Protein AF-A0A7X1PF49-F1 (afdb_monomer_lite)

Secondary structure (DSSP, 8-state):
--HHHHH-GGGHHHHHHHIIIIIHHHHHHHHHT-HHHHHHHHHHHHHHHHHHHHHTT-TT------SS--TTS--SPP-

Foldseek 3Di:
DPPVCVVVVVCVVVVVCLCPPQVVQLVVCVVVVPVVSNVVSVVVSQVSVLVVCVVVVNNVDHDDDDPDDDPPDDPDDDD

pLDDT: mean 92.77, std 6.14, range [61.16, 98.44]

Radius of gyration: 15.33 Å; chains: 1; bounding box: 33×31×41 Å

Sequence (79 aa):
MLRGAFTRPAYEQDLKSFVEDFLSKVGDAVQKRDFDVFETAFSEMVAMANEFHEGVDHGFIVWQLPDFPPPDLDLTPKS

Structure (mmCIF, N/CA/C/O backbone):
data_AF-A0A7X1PF49-F1
#
_entry.id   AF-A0A7X1PF49-F1
#
loop_
_atom_site.group_PDB
_atom_site.id
_atom_site.type_symbol
_atom_site.label_atom_id
_atom_site.label_alt_id
_atom_site.label_comp_id
_atom_site.label_asym_id
_atom_site.label_entity_id
_atom_site.label_seq_id
_atom_site.pdbx_PDB_ins_code
_atom_site.Cartn_x
_atom_site.Cartn_y
_atom_site.Cartn_z
_atom_site.occupancy
_atom_site.B_iso_or_equiv
_atom_site.auth_seq_id
_atom_site.auth_comp_id
_atom_site.auth_asym_id
_atom_site.auth_atom_id
_atom_site.pdbx_PDB_model_num
ATOM 1 N N . MET A 1 1 ? 13.239 13.499 0.132 1.00 61.16 1 MET A N 1
ATOM 2 C CA . MET A 1 1 ? 13.410 12.395 -0.835 1.00 61.16 1 MET A CA 1
ATOM 3 C C . MET A 1 1 ? 12.773 11.149 -0.245 1.00 61.16 1 MET A C 1
ATOM 5 O O . MET A 1 1 ? 13.029 10.860 0.923 1.00 61.16 1 MET A O 1
ATOM 9 N N . LEU A 1 2 ? 11.912 10.459 -0.996 1.00 79.19 2 LEU A N 1
ATOM 10 C CA . LEU A 1 2 ? 11.337 9.184 -0.559 1.00 79.19 2 LEU A CA 1
ATOM 11 C C . LEU A 1 2 ? 12.468 8.164 -0.389 1.00 79.19 2 LEU A C 1
ATOM 13 O O . LEU A 1 2 ? 13.306 8.022 -1.276 1.00 79.19 2 LEU A O 1
ATOM 17 N N . ARG A 1 3 ? 12.517 7.455 0.747 1.00 80.44 3 ARG A N 1
ATOM 18 C CA . ARG A 1 3 ? 13.608 6.498 1.027 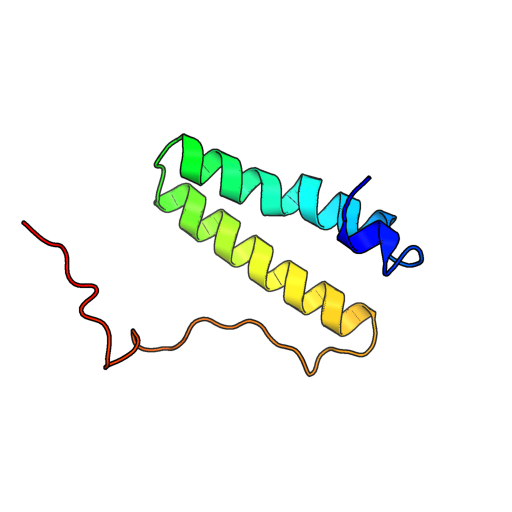1.00 80.44 3 ARG A CA 1
ATOM 19 C C . ARG A 1 3 ? 13.689 5.386 -0.028 1.00 80.44 3 ARG A C 1
ATOM 21 O O . ARG A 1 3 ? 14.789 4.948 -0.344 1.00 80.44 3 ARG A O 1
ATOM 28 N N . GLY A 1 4 ? 12.552 4.987 -0.604 1.00 80.88 4 GLY A N 1
ATOM 29 C CA . GLY A 1 4 ? 12.504 4.045 -1.726 1.00 80.88 4 GLY A CA 1
ATOM 30 C C . GLY A 1 4 ? 13.162 4.591 -2.998 1.00 80.88 4 GLY A C 1
ATOM 31 O O . GLY A 1 4 ? 13.928 3.880 -3.637 1.00 80.88 4 GLY A O 1
ATOM 32 N N . ALA A 1 5 ? 12.960 5.873 -3.319 1.00 88.62 5 ALA A N 1
ATOM 33 C CA . ALA A 1 5 ? 13.558 6.502 -4.499 1.00 88.62 5 ALA A CA 1
ATOM 34 C C . ALA A 1 5 ? 15.090 6.594 -4.402 1.00 88.62 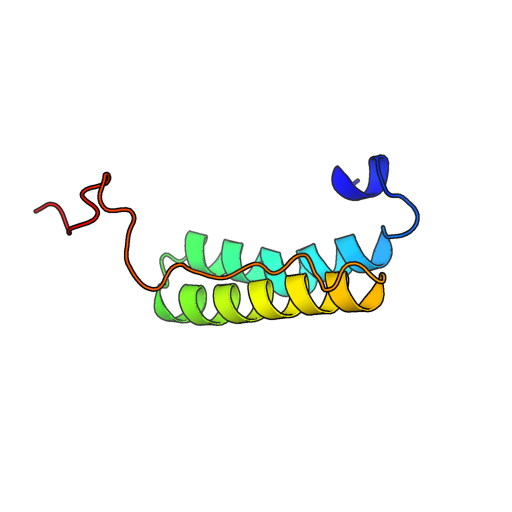5 ALA A C 1
ATOM 36 O O . ALA A 1 5 ? 15.778 6.515 -5.411 1.00 88.62 5 ALA A O 1
ATOM 37 N N . PHE A 1 6 ? 15.652 6.683 -3.191 1.00 90.25 6 PHE A N 1
ATOM 38 C CA . PHE A 1 6 ? 17.107 6.660 -3.010 1.00 90.25 6 PHE A CA 1
ATOM 39 C C . PHE A 1 6 ? 17.737 5.324 -3.442 1.00 90.25 6 PHE A C 1
ATOM 41 O O . PHE A 1 6 ? 18.792 5.313 -4.071 1.00 90.25 6 PHE A O 1
ATOM 48 N N . THR A 1 7 ? 17.103 4.190 -3.127 1.00 90.81 7 THR A N 1
ATOM 49 C CA . THR A 1 7 ? 17.615 2.855 -3.493 1.00 90.81 7 THR A CA 1
ATOM 50 C C . THR A 1 7 ? 17.109 2.367 -4.851 1.00 90.81 7 THR A C 1
ATOM 52 O O . THR A 1 7 ? 17.619 1.370 -5.373 1.00 90.81 7 THR A O 1
ATOM 55 N N . ARG A 1 8 ? 16.099 3.037 -5.418 1.00 88.88 8 ARG A N 1
ATOM 56 C CA . ARG A 1 8 ? 15.454 2.721 -6.699 1.00 88.88 8 ARG A CA 1
ATOM 57 C C . ARG A 1 8 ? 15.115 4.000 -7.488 1.00 88.88 8 ARG A C 1
ATOM 59 O O . ARG A 1 8 ? 13.943 4.270 -7.744 1.00 88.88 8 ARG A O 1
ATOM 66 N N . PRO A 1 9 ? 16.121 4.785 -7.903 1.00 93.50 9 PRO A N 1
ATOM 67 C CA . PRO A 1 9 ? 15.888 6.087 -8.535 1.00 93.50 9 PRO A CA 1
ATOM 68 C C . PRO A 1 9 ? 15.127 5.996 -9.864 1.00 93.50 9 PRO A C 1
ATOM 70 O O . PRO A 1 9 ? 14.392 6.912 -10.209 1.00 93.50 9 PRO A O 1
ATOM 73 N N . ALA A 1 10 ? 15.234 4.872 -10.583 1.00 93.19 10 ALA A N 1
ATOM 74 C CA . ALA A 1 10 ? 14.496 4.642 -11.827 1.00 93.19 10 ALA A CA 1
ATOM 75 C C . ALA A 1 10 ? 12.962 4.651 -11.654 1.00 93.19 10 ALA A C 1
ATOM 77 O O . ALA A 1 10 ? 12.259 4.898 -12.625 1.00 93.19 10 ALA A O 1
ATOM 78 N N . TYR A 1 11 ? 12.460 4.423 -10.435 1.00 91.81 11 TYR A N 1
ATOM 79 C CA . TYR A 1 11 ? 11.027 4.380 -10.119 1.00 91.81 11 TYR A CA 1
ATOM 80 C C . TYR A 1 11 ? 10.584 5.576 -9.267 1.00 91.81 11 TYR A C 1
ATOM 82 O O . TYR A 1 11 ? 9.551 5.518 -8.609 1.00 91.81 11 TYR A O 1
ATOM 90 N N . GLU A 1 12 ? 11.372 6.657 -9.204 1.00 94.06 12 GLU A N 1
ATOM 91 C CA . GLU A 1 12 ? 11.076 7.797 -8.325 1.00 94.06 12 GLU A CA 1
ATOM 92 C C . GLU A 1 12 ? 9.685 8.391 -8.578 1.00 94.06 12 GLU A C 1
ATOM 94 O O . GLU A 1 12 ? 8.975 8.694 -7.618 1.00 94.06 12 GLU A O 1
ATOM 99 N N . GLN A 1 13 ? 9.283 8.520 -9.844 1.00 92.56 13 GLN A N 1
ATOM 100 C CA . GLN A 1 13 ? 7.980 9.078 -10.196 1.00 92.56 13 GLN A CA 1
ATOM 101 C C . GLN A 1 13 ? 6.832 8.152 -9.782 1.00 92.56 13 GLN A C 1
ATOM 103 O O . GLN A 1 13 ? 5.893 8.624 -9.145 1.00 92.56 13 GLN A O 1
ATOM 108 N N . ASP A 1 14 ? 6.935 6.850 -10.059 1.00 92.81 14 ASP A N 1
ATOM 109 C CA . ASP A 1 14 ? 5.917 5.871 -9.660 1.00 92.81 14 ASP A CA 1
ATOM 110 C C . ASP A 1 14 ? 5.799 5.806 -8.135 1.00 92.81 14 ASP A C 1
ATOM 112 O O . ASP A 1 14 ? 4.704 5.866 -7.585 1.00 92.81 14 ASP A O 1
ATOM 116 N N . LEU A 1 15 ? 6.928 5.793 -7.418 1.00 93.56 15 LEU A N 1
ATOM 117 C CA . LEU A 1 15 ? 6.948 5.827 -5.953 1.00 93.56 15 LEU A CA 1
ATOM 118 C C . LEU A 1 15 ? 6.339 7.116 -5.393 1.00 93.56 15 LEU A C 1
ATOM 120 O O . LEU A 1 15 ? 5.685 7.081 -4.351 1.00 93.56 15 LEU A O 1
ATOM 124 N N . LYS A 1 16 ? 6.559 8.253 -6.058 1.00 94.25 16 LYS A N 1
ATOM 125 C CA . LYS A 1 16 ? 5.956 9.528 -5.669 1.00 94.25 16 LYS A CA 1
ATOM 126 C C . LYS A 1 16 ? 4.443 9.490 -5.849 1.00 94.25 16 LYS A C 1
ATOM 128 O O . LYS A 1 16 ? 3.737 9.769 -4.884 1.00 94.25 16 LYS A O 1
ATOM 133 N N . SER A 1 17 ? 3.968 9.076 -7.021 1.00 93.25 17 SER A N 1
ATOM 134 C CA . SER A 1 17 ? 2.540 8.907 -7.298 1.00 93.25 17 SER A CA 1
ATOM 135 C C . SER A 1 17 ? 1.896 7.903 -6.341 1.00 93.25 17 SER A C 1
ATOM 137 O O . SER A 1 17 ? 0.858 8.198 -5.763 1.00 93.25 17 SER A O 1
ATOM 139 N N . PHE A 1 18 ? 2.550 6.775 -6.040 1.00 94.81 18 PHE A N 1
ATOM 140 C CA . PHE A 1 18 ? 2.042 5.815 -5.055 1.00 94.81 18 PHE A CA 1
ATOM 141 C C . PHE A 1 18 ? 1.776 6.463 -3.689 1.00 94.81 18 PHE A C 1
ATOM 143 O O . PHE A 1 18 ? 0.733 6.257 -3.063 1.00 94.81 18 PHE A O 1
ATOM 150 N N . VAL A 1 19 ? 2.743 7.254 -3.217 1.00 94.81 19 VAL A N 1
ATOM 151 C CA . VAL A 1 19 ? 2.663 7.898 -1.907 1.00 94.81 19 VAL A CA 1
ATOM 152 C C . VAL A 1 19 ? 1.621 9.015 -1.893 1.00 94.81 19 VAL A C 1
ATOM 154 O O . VAL A 1 19 ? 0.844 9.103 -0.943 1.00 94.81 19 VAL A O 1
ATOM 157 N N . GLU A 1 20 ? 1.611 9.862 -2.919 1.00 95.50 20 GLU A N 1
ATOM 158 C CA . GLU A 1 20 ? 0.732 11.031 -3.001 1.00 95.50 20 GLU A CA 1
ATOM 159 C C . GLU A 1 20 ? -0.724 10.646 -3.282 1.00 95.50 20 GLU A C 1
ATOM 161 O O . GLU A 1 20 ? -1.618 11.221 -2.661 1.00 95.50 20 GLU A O 1
ATOM 166 N N . ASP A 1 21 ? -0.964 9.647 -4.132 1.00 95.94 21 ASP A N 1
ATOM 167 C CA . ASP A 1 21 ? -2.302 9.340 -4.649 1.00 95.94 21 ASP A CA 1
ATOM 168 C C . ASP A 1 21 ? -3.016 8.212 -3.888 1.00 95.94 21 ASP A C 1
ATOM 170 O O . ASP A 1 21 ? -4.252 8.157 -3.903 1.00 95.94 21 ASP A O 1
ATOM 174 N N . PHE A 1 22 ? -2.273 7.330 -3.203 1.00 97.50 22 PHE A N 1
ATOM 175 C CA . PHE A 1 22 ? -2.844 6.156 -2.524 1.00 97.50 22 PHE A CA 1
ATOM 176 C C . PHE A 1 22 ? -2.475 6.079 -1.039 1.00 97.50 22 PHE A C 1
ATOM 178 O O . PHE A 1 22 ? -3.368 6.060 -0.190 1.00 97.50 22 PHE A O 1
ATOM 185 N N . LEU A 1 23 ? -1.183 6.098 -0.687 1.00 96.25 23 LEU A N 1
ATOM 186 C CA . LEU A 1 23 ? -0.768 5.952 0.719 1.00 96.25 23 LEU A CA 1
ATOM 187 C C . LEU A 1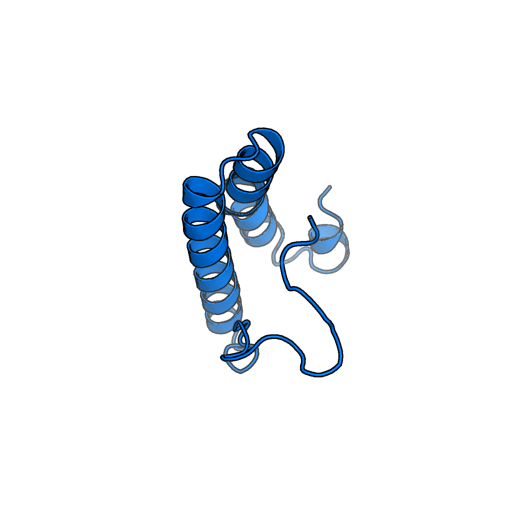 23 ? -1.238 7.122 1.601 1.00 96.25 23 LEU A C 1
ATOM 189 O O . LEU A 1 23 ? -1.594 6.919 2.764 1.00 96.25 23 LEU A O 1
ATOM 193 N N . SER A 1 24 ? -1.252 8.342 1.059 1.00 97.06 24 SER A N 1
ATOM 194 C CA . SER A 1 24 ? -1.739 9.541 1.753 1.00 97.06 24 SER A CA 1
ATOM 195 C C . SER A 1 24 ? -3.196 9.391 2.210 1.00 97.0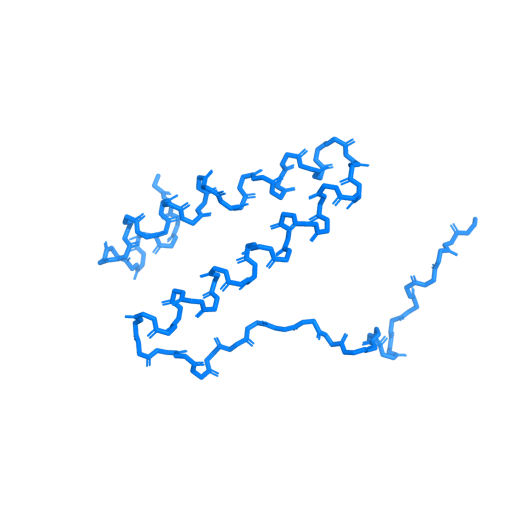6 24 SER A C 1
ATOM 197 O O . SER A 1 24 ? -3.500 9.668 3.369 1.00 97.06 24 SER A O 1
ATOM 199 N N . LYS A 1 25 ? -4.077 8.858 1.349 1.00 98.06 25 LYS A N 1
ATOM 200 C CA . LYS A 1 25 ? -5.504 8.640 1.635 1.00 98.06 25 LYS A CA 1
ATOM 201 C C . LYS A 1 25 ? -5.709 7.668 2.792 1.00 98.06 25 LYS A C 1
ATOM 203 O O . LYS A 1 25 ? -6.538 7.918 3.666 1.00 98.06 25 LYS A O 1
ATOM 208 N N . VAL A 1 26 ? -4.920 6.593 2.829 1.00 98.25 26 VAL A N 1
ATOM 209 C CA . VAL A 1 26 ? -4.914 5.647 3.954 1.00 98.25 26 VAL A CA 1
ATOM 210 C C . VAL A 1 26 ? -4.507 6.368 5.241 1.00 98.25 26 VAL A C 1
ATOM 212 O O . VAL A 1 26 ? -5.186 6.250 6.261 1.00 98.25 26 VAL A O 1
ATOM 215 N N . GLY A 1 27 ? -3.435 7.165 5.190 1.00 98.00 27 GLY A N 1
ATOM 216 C CA . GLY A 1 27 ? -2.973 7.967 6.324 1.00 98.00 27 GLY A CA 1
ATOM 217 C C . GLY A 1 27 ? -4.029 8.949 6.841 1.00 98.00 27 GLY A C 1
ATOM 218 O O . GLY A 1 27 ? -4.235 9.045 8.053 1.00 98.00 27 GLY A O 1
ATOM 219 N N . ASP A 1 28 ? -4.737 9.630 5.943 1.00 98.31 28 ASP A N 1
ATOM 220 C CA . ASP A 1 28 ? -5.809 10.567 6.286 1.00 98.31 28 ASP A CA 1
ATOM 221 C C . ASP A 1 28 ? -6.997 9.866 6.957 1.00 98.31 28 ASP A C 1
ATOM 223 O O . ASP A 1 28 ? -7.542 10.378 7.940 1.00 98.31 28 ASP A O 1
ATOM 227 N N . ALA A 1 29 ? -7.387 8.687 6.464 1.00 98.44 29 ALA A N 1
ATOM 228 C CA . ALA A 1 29 ? -8.450 7.882 7.063 1.00 98.44 29 ALA A CA 1
ATOM 229 C C . ALA A 1 29 ? -8.080 7.421 8.483 1.00 98.44 29 ALA A C 1
ATOM 231 O O . ALA A 1 29 ? -8.879 7.556 9.415 1.00 98.44 29 ALA A O 1
ATOM 232 N N . VAL A 1 30 ? -6.830 6.980 8.681 1.00 98.25 30 VAL A N 1
ATOM 233 C CA . VAL A 1 30 ? -6.296 6.614 10.005 1.00 98.25 30 VAL A CA 1
ATOM 234 C C . VAL A 1 30 ? -6.329 7.806 10.962 1.00 98.25 30 VAL A C 1
ATOM 236 O O . VAL A 1 30 ? -6.782 7.666 12.100 1.00 98.25 30 VAL A O 1
ATOM 239 N N . GLN A 1 31 ? -5.895 8.991 10.520 1.00 98.38 31 GLN A N 1
ATOM 240 C CA . GLN A 1 31 ? -5.921 10.201 11.353 1.00 98.38 31 GLN A CA 1
ATOM 241 C C . GLN A 1 31 ? -7.343 10.578 11.782 1.00 98.38 31 GLN A C 1
ATOM 243 O O . GLN A 1 31 ? -7.553 10.994 12.923 1.00 98.38 31 GLN A O 1
ATOM 248 N N . LYS A 1 32 ? -8.322 10.396 10.891 1.00 98.25 32 LYS A N 1
ATOM 249 C CA . LYS A 1 32 ? -9.743 10.662 11.157 1.00 98.25 32 LYS A CA 1
ATOM 250 C C . LYS A 1 32 ? -10.439 9.549 11.941 1.00 98.25 32 LYS A C 1
ATOM 252 O O . LYS A 1 32 ? -11.551 9.771 12.410 1.00 98.25 32 LYS A O 1
ATOM 257 N N . ARG A 1 33 ? -9.787 8.393 12.123 1.00 97.62 33 ARG A N 1
ATOM 258 C CA . ARG A 1 33 ? -10.381 7.171 12.697 1.00 97.62 33 ARG A CA 1
ATOM 259 C C . ARG A 1 33 ? -11.641 6.732 11.944 1.00 97.62 33 ARG A C 1
ATOM 261 O O . ARG A 1 33 ? -12.594 6.251 12.551 1.00 97.62 33 ARG A O 1
ATOM 268 N N . ASP A 1 34 ? -11.635 6.930 10.632 1.00 98.19 34 ASP A N 1
ATOM 269 C CA . ASP A 1 34 ? -12.744 6.605 9.743 1.00 98.19 34 ASP A CA 1
ATOM 270 C C . ASP A 1 34 ? -12.479 5.238 9.105 1.00 98.19 34 ASP A C 1
ATOM 272 O O . ASP A 1 34 ? -11.638 5.116 8.211 1.00 98.19 34 ASP A O 1
ATOM 276 N N . PHE A 1 35 ? -13.126 4.198 9.637 1.00 95.81 35 PHE A N 1
ATOM 277 C CA . PHE A 1 35 ? -12.864 2.825 9.211 1.00 95.81 35 PHE A CA 1
ATOM 278 C C . PHE A 1 35 ? -13.380 2.544 7.797 1.00 95.81 35 PHE A C 1
ATOM 280 O O . PHE A 1 35 ? -12.674 1.907 7.023 1.00 95.81 35 PHE A O 1
ATOM 287 N N . ASP A 1 36 ? -14.548 3.069 7.429 1.00 97.88 36 ASP A N 1
ATOM 288 C CA . ASP A 1 36 ? -15.152 2.813 6.116 1.00 97.88 36 ASP A CA 1
ATOM 289 C C . ASP A 1 36 ? -14.299 3.435 4.995 1.00 97.88 36 ASP A C 1
ATOM 291 O O . ASP A 1 36 ? -14.022 2.814 3.960 1.00 97.88 36 ASP A O 1
ATOM 295 N N . VAL A 1 37 ? -13.805 4.658 5.226 1.00 98.12 37 VAL A N 1
ATOM 296 C CA . VAL A 1 37 ? -12.871 5.316 4.300 1.00 98.12 37 VAL A CA 1
ATOM 297 C C . VAL A 1 37 ? -11.519 4.604 4.293 1.00 98.12 37 VAL A C 1
ATOM 299 O O . VAL A 1 37 ? -10.911 4.465 3.230 1.00 98.12 37 VAL A O 1
ATOM 302 N N . PHE A 1 38 ? -11.048 4.131 5.450 1.00 98.25 38 PHE A N 1
ATOM 303 C CA . PHE A 1 38 ? -9.802 3.373 5.542 1.00 98.25 38 PHE A CA 1
ATOM 304 C C . PHE A 1 38 ? -9.869 2.080 4.729 1.00 98.25 38 PHE A C 1
ATOM 306 O O . PHE A 1 38 ? -8.958 1.824 3.949 1.00 98.25 38 PHE A O 1
ATOM 313 N N . GLU A 1 39 ? -10.931 1.290 4.879 1.00 97.06 39 GLU A N 1
ATOM 314 C CA . GLU A 1 39 ? -11.089 0.004 4.195 1.00 97.06 39 GLU A CA 1
ATOM 315 C C . GLU A 1 39 ? -11.076 0.179 2.671 1.00 97.06 39 GLU A C 1
ATOM 317 O O . GLU A 1 39 ? -10.362 -0.536 1.960 1.00 97.06 39 GLU A O 1
ATOM 322 N N . THR A 1 40 ? -11.787 1.197 2.179 1.00 97.94 40 THR A N 1
ATOM 323 C CA . THR A 1 40 ? -11.814 1.540 0.752 1.00 97.94 40 THR A CA 1
ATOM 324 C C . THR A 1 40 ? -10.431 1.978 0.263 1.00 97.94 40 THR A C 1
ATOM 326 O O . THR A 1 40 ? -9.890 1.396 -0.679 1.00 97.94 40 THR A O 1
ATOM 329 N N . ALA A 1 41 ? -9.811 2.956 0.934 1.00 98.06 41 ALA A N 1
ATOM 330 C CA . ALA A 1 41 ? -8.507 3.491 0.538 1.00 98.06 41 ALA A CA 1
ATOM 331 C C . ALA A 1 41 ? -7.390 2.437 0.617 1.00 98.06 41 ALA A C 1
ATOM 333 O O . ALA A 1 41 ? -6.495 2.410 -0.227 1.00 98.06 41 ALA A O 1
ATOM 334 N N . PHE A 1 42 ? -7.436 1.558 1.620 1.00 97.19 42 PHE A N 1
ATOM 335 C CA . PHE A 1 42 ? -6.473 0.474 1.784 1.00 97.19 42 PHE A CA 1
ATOM 336 C C . PHE A 1 42 ? -6.599 -0.553 0.657 1.00 97.19 42 PHE A C 1
ATOM 338 O O . PHE A 1 42 ? -5.586 -0.946 0.079 1.00 97.19 42 PHE A O 1
ATOM 345 N N . SER A 1 43 ? -7.827 -0.940 0.303 1.00 96.62 43 SER A N 1
ATOM 346 C CA . SER A 1 43 ? -8.082 -1.880 -0.793 1.00 96.62 43 SER A CA 1
ATOM 347 C C . SER A 1 43 ? -7.592 -1.332 -2.138 1.00 96.62 43 SER A C 1
ATOM 349 O O . SER A 1 43 ? -6.900 -2.038 -2.871 1.00 96.62 43 SER A O 1
ATOM 351 N N . GLU A 1 44 ? -7.866 -0.055 -2.430 1.00 97.25 44 GLU A N 1
ATOM 352 C CA . GLU A 1 44 ? -7.352 0.628 -3.628 1.00 97.25 44 GLU A CA 1
ATOM 353 C C . GLU A 1 44 ? -5.818 0.689 -3.641 1.00 97.25 44 GLU A C 1
ATOM 355 O O . GLU A 1 44 ? -5.185 0.390 -4.653 1.00 97.25 44 GLU A O 1
ATOM 360 N N . MET A 1 45 ? -5.200 1.033 -2.508 1.00 97.69 45 MET A N 1
ATOM 361 C CA . MET A 1 45 ? -3.743 1.099 -2.389 1.00 97.69 45 MET A CA 1
ATOM 362 C C . MET A 1 45 ? -3.084 -0.268 -2.632 1.00 97.69 45 MET A C 1
ATOM 364 O O . MET A 1 45 ? -2.056 -0.335 -3.307 1.00 97.69 45 MET A O 1
ATOM 368 N N . VAL A 1 46 ? -3.658 -1.357 -2.105 1.00 97.12 46 VAL A N 1
ATOM 369 C CA . VAL A 1 46 ? -3.152 -2.721 -2.337 1.00 97.12 46 VAL A CA 1
ATOM 370 C C . VAL A 1 46 ? -3.285 -3.112 -3.807 1.00 97.12 46 VAL A C 1
ATOM 372 O O . VAL A 1 46 ? -2.327 -3.636 -4.375 1.00 97.12 46 VAL A O 1
ATOM 375 N N . ALA A 1 47 ? -4.426 -2.819 -4.439 1.00 96.50 47 ALA A N 1
ATOM 376 C CA . ALA A 1 47 ? -4.624 -3.079 -5.865 1.00 96.50 47 ALA A CA 1
ATOM 377 C C . ALA A 1 47 ? -3.552 -2.374 -6.713 1.00 96.50 47 ALA A C 1
ATOM 379 O O . ALA A 1 47 ? -2.875 -3.019 -7.510 1.00 96.50 47 ALA A O 1
ATOM 380 N N . MET A 1 48 ? -3.303 -1.090 -6.453 1.00 96.44 48 MET A N 1
ATOM 381 C CA . MET A 1 48 ? -2.289 -0.317 -7.177 1.00 96.44 48 MET A CA 1
ATOM 382 C C . MET A 1 48 ? -0.857 -0.782 -6.917 1.00 96.44 48 MET A C 1
ATOM 384 O O . MET A 1 48 ? -0.028 -0.760 -7.824 1.00 96.44 48 MET A O 1
ATOM 388 N N . ALA A 1 49 ? -0.545 -1.226 -5.696 1.00 95.25 49 ALA A N 1
ATOM 389 C CA . ALA A 1 49 ? 0.760 -1.814 -5.404 1.00 95.25 49 ALA A CA 1
ATOM 390 C C . ALA A 1 49 ? 1.004 -3.072 -6.256 1.00 95.25 49 ALA A C 1
ATOM 392 O O . ALA A 1 49 ? 2.106 -3.262 -6.773 1.00 95.25 49 ALA A O 1
ATOM 393 N N . ASN A 1 50 ? -0.028 -3.901 -6.434 1.00 97.00 50 ASN A N 1
ATOM 394 C CA . ASN A 1 50 ? 0.040 -5.092 -7.276 1.00 97.00 50 ASN A CA 1
ATOM 395 C C . ASN A 1 50 ? 0.150 -4.728 -8.769 1.00 97.00 50 ASN A C 1
ATOM 397 O O . ASN A 1 50 ? 1.006 -5.286 -9.453 1.00 97.00 50 ASN A O 1
ATOM 401 N N . GLU A 1 51 ? -0.611 -3.742 -9.258 1.00 95.94 51 GLU A N 1
ATOM 402 C CA . GLU A 1 51 ? -0.481 -3.241 -10.640 1.00 95.94 51 GLU A CA 1
ATOM 403 C C . GLU A 1 51 ? 0.930 -2.712 -10.936 1.00 95.94 51 GLU A C 1
ATOM 405 O O . GLU A 1 51 ? 1.498 -2.968 -11.999 1.00 95.94 51 GLU A O 1
ATOM 410 N N . PHE A 1 52 ? 1.547 -2.011 -9.981 1.00 93.88 52 PHE A N 1
ATOM 411 C CA . PHE A 1 52 ? 2.918 -1.524 -10.136 1.00 93.88 52 PHE A CA 1
ATOM 412 C C . PHE A 1 52 ? 3.927 -2.666 -10.229 1.00 93.88 52 PHE A C 1
ATOM 414 O O . PHE A 1 52 ? 4.861 -2.578 -11.024 1.00 93.88 52 PHE A O 1
ATOM 421 N N . HIS A 1 53 ? 3.740 -3.747 -9.468 1.00 94.94 53 HIS A N 1
ATOM 422 C CA . HIS A 1 53 ? 4.575 -4.939 -9.602 1.00 94.94 53 HIS A CA 1
ATOM 423 C C . HIS A 1 53 ? 4.411 -5.609 -10.969 1.00 94.94 53 HIS A C 1
ATOM 425 O O . HIS A 1 53 ? 5.413 -6.012 -11.563 1.00 94.94 53 HIS A O 1
ATOM 431 N N . GLU A 1 54 ? 3.190 -5.698 -11.498 1.00 94.75 54 GLU A N 1
ATOM 432 C CA . GLU A 1 54 ? 2.951 -6.203 -12.854 1.00 94.75 54 GLU A CA 1
ATOM 433 C C . GLU A 1 54 ? 3.665 -5.349 -13.911 1.00 94.75 54 GLU A C 1
ATOM 435 O O . GLU A 1 54 ? 4.375 -5.889 -14.762 1.00 94.75 54 GLU A O 1
ATOM 440 N N . GLY A 1 55 ? 3.562 -4.020 -13.810 1.00 92.38 55 GLY A N 1
ATOM 441 C CA . GLY A 1 55 ? 4.174 -3.076 -14.751 1.00 92.38 55 GLY A CA 1
ATOM 442 C C . GLY A 1 55 ? 5.704 -3.154 -14.845 1.00 92.38 55 GLY A C 1
ATOM 443 O O . GLY A 1 55 ? 6.274 -2.741 -15.855 1.00 92.38 55 GLY A O 1
ATOM 444 N N . VAL A 1 56 ? 6.374 -3.715 -13.830 1.00 91.00 56 VAL A N 1
ATOM 445 C CA . VAL A 1 56 ? 7.837 -3.896 -13.792 1.00 91.00 56 VAL A CA 1
ATOM 446 C C . VAL A 1 56 ? 8.279 -5.360 -13.910 1.00 91.00 56 VAL A C 1
ATOM 448 O O . VAL A 1 56 ? 9.393 -5.687 -13.501 1.00 91.00 56 VAL A O 1
ATOM 451 N N . ASP A 1 57 ? 7.428 -6.241 -14.446 1.00 92.56 57 ASP A N 1
ATOM 452 C CA . ASP A 1 57 ? 7.701 -7.680 -14.639 1.00 92.56 57 ASP A CA 1
ATOM 453 C C . ASP A 1 57 ? 7.951 -8.454 -13.324 1.00 92.56 57 ASP A C 1
ATOM 455 O O . ASP A 1 57 ? 8.662 -9.456 -13.262 1.00 92.56 57 ASP A O 1
ATOM 459 N N . HIS A 1 58 ? 7.346 -7.976 -12.234 1.00 93.06 58 HIS A N 1
ATOM 460 C CA . HIS A 1 58 ? 7.364 -8.606 -10.913 1.00 93.06 58 HIS A CA 1
ATOM 461 C C . HIS A 1 58 ? 5.956 -8.996 -10.437 1.00 93.06 58 HIS A C 1
ATOM 463 O O . HIS A 1 58 ? 5.726 -9.133 -9.237 1.00 93.06 58 HIS A O 1
ATOM 469 N N . GLY A 1 59 ? 5.014 -9.230 -11.359 1.00 92.81 59 GLY A N 1
ATOM 470 C CA . GLY A 1 59 ? 3.610 -9.557 -11.051 1.00 92.81 59 GLY A CA 1
ATOM 471 C C . GLY A 1 59 ? 3.397 -10.832 -10.219 1.00 92.81 59 GLY A C 1
ATOM 472 O O . GLY A 1 59 ? 2.314 -11.068 -9.701 1.00 92.81 59 GLY A O 1
ATOM 473 N N . PHE A 1 60 ? 4.437 -11.648 -10.027 1.00 94.06 60 PHE A N 1
ATOM 474 C CA . PHE A 1 60 ? 4.415 -12.765 -9.079 1.00 94.06 60 PHE A CA 1
ATOM 475 C C . PHE A 1 60 ? 4.437 -12.319 -7.601 1.00 94.06 60 PHE A C 1
ATOM 477 O O . PHE A 1 60 ? 4.208 -13.142 -6.715 1.00 94.06 60 PHE A O 1
ATOM 484 N N . ILE A 1 61 ? 4.727 -11.044 -7.315 1.00 94.81 61 ILE A N 1
ATOM 485 C CA . ILE A 1 61 ? 4.666 -10.455 -5.974 1.00 94.81 61 ILE A CA 1
ATOM 486 C C . ILE A 1 61 ? 3.281 -9.840 -5.777 1.00 94.81 61 ILE A C 1
ATOM 488 O O . ILE A 1 61 ? 3.028 -8.710 -6.190 1.00 94.81 61 ILE A O 1
ATOM 492 N N . VAL A 1 62 ? 2.402 -10.577 -5.100 1.00 95.38 62 VAL A N 1
ATOM 493 C CA . VAL A 1 62 ? 1.022 -10.153 -4.844 1.00 95.38 62 VAL A CA 1
ATOM 494 C C . VAL A 1 62 ? 0.807 -9.930 -3.353 1.00 95.38 62 VAL A C 1
ATOM 496 O O . VAL A 1 62 ? 0.967 -10.843 -2.540 1.00 95.38 62 VAL A O 1
ATOM 499 N N . TRP A 1 63 ? 0.414 -8.712 -2.995 1.00 94.06 63 TRP A N 1
ATOM 500 C CA . TRP A 1 63 ? -0.124 -8.397 -1.681 1.00 94.06 63 TRP A CA 1
ATOM 501 C C . TRP A 1 63 ? -1.585 -8.832 -1.615 1.00 94.06 63 TRP A C 1
ATOM 503 O O . TRP A 1 63 ? -2.401 -8.418 -2.437 1.00 94.06 63 TRP A O 1
ATOM 513 N N . GLN A 1 64 ? -1.912 -9.646 -0.617 1.00 91.44 64 GLN A N 1
ATOM 514 C CA . GLN A 1 64 ? -3.268 -10.116 -0.351 1.00 91.44 64 GLN A CA 1
ATOM 515 C C . GLN A 1 64 ? -3.489 -10.233 1.158 1.00 91.44 64 GLN A C 1
ATOM 517 O O . GLN A 1 64 ? -2.567 -10.587 1.900 1.00 91.44 64 GLN A O 1
ATOM 522 N N . LEU A 1 65 ? -4.705 -9.929 1.611 1.00 86.44 65 LEU A N 1
ATOM 523 C CA . LEU A 1 65 ? -5.112 -10.227 2.980 1.00 86.44 65 LEU A CA 1
ATOM 524 C C . LEU A 1 65 ? -5.389 -11.731 3.110 1.00 86.44 65 LEU A C 1
ATOM 526 O O . LEU A 1 65 ? -5.931 -12.326 2.180 1.00 86.44 65 LEU A O 1
ATOM 530 N N . PRO A 1 66 ? -5.021 -12.358 4.238 1.00 87.31 66 PRO A N 1
ATOM 531 C CA . PRO A 1 66 ? -5.398 -13.740 4.492 1.00 87.31 66 PRO A CA 1
ATOM 532 C C . PRO A 1 66 ? -6.913 -13.851 4.712 1.00 87.31 66 PRO A C 1
ATOM 534 O O . PRO A 1 66 ? -7.520 -12.970 5.320 1.00 87.31 66 PRO A O 1
ATOM 537 N N . ASP A 1 67 ? -7.504 -14.971 4.286 1.00 88.44 67 ASP A N 1
ATOM 538 C CA . ASP A 1 67 ? -8.943 -15.252 4.449 1.00 88.44 67 ASP A CA 1
ATOM 539 C C . ASP A 1 67 ? -9.385 -15.312 5.920 1.00 88.44 67 ASP A C 1
ATOM 541 O O . ASP A 1 67 ? -10.558 -15.128 6.247 1.00 88.44 67 ASP A O 1
ATOM 545 N N . PHE A 1 68 ? -8.437 -15.590 6.818 1.00 88.19 68 PHE A N 1
ATOM 546 C CA . PHE A 1 68 ? -8.662 -15.707 8.251 1.00 88.19 68 PHE A CA 1
ATOM 547 C C . PHE A 1 68 ? -7.574 -14.947 9.016 1.00 88.19 68 PHE A C 1
ATOM 549 O O . PHE A 1 68 ? -6.420 -14.918 8.572 1.00 88.19 68 PHE A O 1
ATOM 556 N N . PRO A 1 69 ? -7.903 -14.353 10.179 1.00 87.50 69 PRO A N 1
ATOM 557 C CA . PRO A 1 69 ?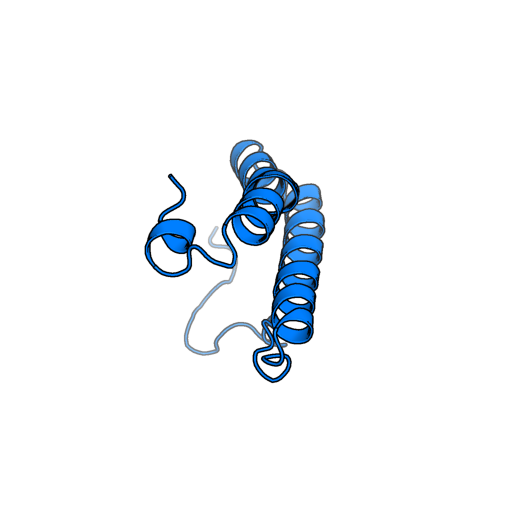 -6.892 -13.766 11.048 1.00 87.50 69 PRO A CA 1
ATOM 558 C C . PRO A 1 69 ? -5.848 -14.822 11.455 1.00 87.50 69 PRO A C 1
ATOM 560 O O . PRO A 1 69 ? -6.189 -16.007 11.551 1.00 87.50 69 PRO A O 1
ATOM 563 N N . PRO A 1 70 ? -4.589 -14.419 11.718 1.00 90.06 70 PRO A N 1
ATOM 564 C CA . PRO A 1 70 ? -3.557 -15.339 12.182 1.00 90.06 70 PRO A CA 1
ATOM 565 C C . PRO A 1 70 ? -4.032 -16.112 13.425 1.00 90.06 70 PRO A C 1
ATOM 567 O O . PRO A 1 70 ? -4.447 -15.484 14.401 1.00 90.06 70 PRO A O 1
ATOM 570 N N . PRO A 1 71 ? -4.008 -17.459 13.411 1.00 92.19 71 PRO A N 1
ATOM 571 C CA . PRO A 1 71 ? -4.609 -18.275 14.471 1.00 92.19 71 PRO A CA 1
ATOM 572 C C . PRO A 1 71 ? -3.870 -18.168 15.812 1.00 92.19 71 PRO A C 1
ATOM 574 O O . PRO A 1 71 ? -4.390 -18.571 16.849 1.00 92.19 71 PRO A O 1
ATOM 577 N N . ASP A 1 72 ? -2.646 -17.651 15.787 1.00 94.56 72 ASP A N 1
ATOM 578 C CA . ASP A 1 72 ? -1.781 -17.392 16.930 1.00 94.56 72 ASP A CA 1
ATOM 579 C C . ASP A 1 72 ? -2.022 -16.019 17.583 1.00 94.56 72 ASP A C 1
ATOM 581 O O . ASP A 1 72 ? -1.464 -15.749 18.649 1.00 94.56 72 ASP A O 1
ATOM 585 N N . LEU A 1 73 ? -2.870 -15.166 16.994 1.00 90.88 73 LEU A N 1
ATOM 586 C CA . LEU A 1 73 ? -3.204 -13.841 17.513 1.00 90.88 73 LEU A CA 1
ATOM 587 C C . LEU A 1 73 ? -4.694 -13.738 17.862 1.00 90.88 73 LEU A C 1
ATOM 589 O O . LEU A 1 73 ? -5.570 -13.917 17.020 1.00 90.88 73 LEU A O 1
ATOM 593 N N . ASP A 1 74 ? -4.993 -13.364 19.105 1.00 89.56 74 ASP A N 1
ATOM 594 C CA . ASP A 1 74 ? -6.353 -13.002 19.506 1.00 89.56 74 ASP A CA 1
ATOM 595 C C . ASP A 1 74 ? -6.639 -11.539 19.143 1.00 89.56 74 ASP A C 1
ATOM 597 O O . ASP A 1 74 ? -6.278 -10.611 19.872 1.00 89.56 74 ASP A O 1
ATOM 601 N N . LEU A 1 75 ? -7.287 -11.354 17.991 1.00 86.69 75 LEU A N 1
ATOM 602 C CA . LEU A 1 75 ? -7.682 -10.052 17.445 1.00 86.69 75 LEU A CA 1
ATOM 603 C C . LEU A 1 75 ? -9.152 -9.702 17.734 1.00 86.69 75 LEU A C 1
ATOM 605 O O . LEU A 1 75 ? -9.715 -8.810 17.098 1.00 86.69 75 LEU A O 1
ATOM 609 N N . THR A 1 76 ? -9.800 -10.402 18.669 1.00 87.38 76 THR A N 1
ATOM 610 C CA . THR A 1 76 ? -11.178 -10.081 19.061 1.00 87.38 76 THR A CA 1
ATOM 611 C C . THR A 1 76 ? -11.241 -8.743 19.811 1.00 87.38 76 THR A C 1
ATOM 613 O O . THR A 1 76 ? -10.296 -8.402 20.534 1.00 87.38 76 THR A O 1
ATOM 616 N N . PRO A 1 77 ? -12.338 -7.966 19.681 1.00 84.69 77 PRO A N 1
ATOM 617 C CA . PRO A 1 77 ? -12.509 -6.741 20.452 1.00 84.69 77 PRO A CA 1
ATOM 618 C C . PRO A 1 77 ? -12.345 -7.012 21.949 1.00 84.69 77 PRO A C 1
ATOM 620 O O . PRO A 1 77 ? -13.022 -7.870 22.517 1.00 84.69 77 PRO A O 1
ATOM 623 N N . LYS A 1 78 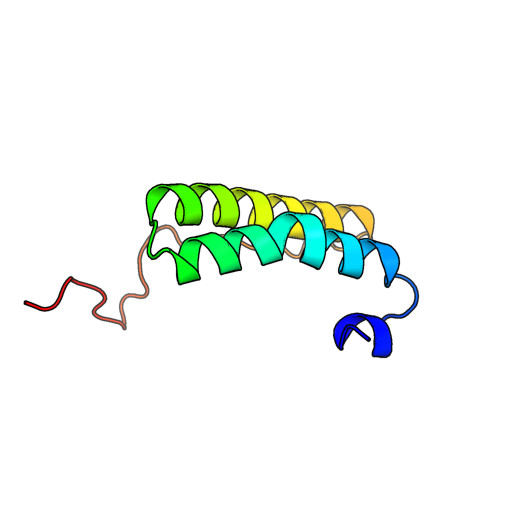? -11.444 -6.269 22.593 1.00 81.25 78 LYS A N 1
ATOM 624 C CA . LYS A 1 78 ? -11.291 -6.290 24.048 1.00 81.25 78 LYS A CA 1
ATOM 625 C C . LYS A 1 78 ? -12.235 -5.246 24.641 1.00 81.25 78 LYS A C 1
ATOM 627 O O . LYS A 1 78 ? -12.138 -4.071 24.294 1.00 81.25 78 LYS A O 1
ATOM 632 N N . SER A 1 79 ? -13.166 -5.701 25.476 1.00 75.50 79 SER A N 1
ATOM 633 C CA . SER A 1 79 ? -14.040 -4.863 26.308 1.00 75.50 79 SER A CA 1
ATOM 634 C C . SER A 1 79 ? -13.299 -4.289 27.506 1.00 75.50 79 SER A C 1
ATOM 636 O O . SER A 1 79 ? -12.503 -5.068 28.083 1.00 75.50 79 SER A O 1
#